Protein AF-A0A183Q4F2-F1 (afdb_monomer_lite)

Structure (mmCIF, N/CA/C/O backbone):
data_AF-A0A183Q4F2-F1
#
_entry.id   AF-A0A183Q4F2-F1
#
loop_
_atom_site.group_PDB
_atom_site.id
_atom_site.type_symbol
_atom_site.label_atom_id
_atom_site.label_alt_id
_atom_site.label_comp_id
_atom_site.label_asym_id
_atom_site.label_entity_id
_atom_site.label_seq_id
_atom_site.pdbx_PDB_ins_code
_atom_site.Cartn_x
_atom_site.Cartn_y
_atom_site.Cartn_z
_atom_site.occupancy
_atom_site.B_iso_or_equiv
_atom_site.auth_seq_id
_atom_site.auth_comp_id
_atom_site.auth_asym_id
_atom_site.auth_atom_id
_atom_site.pdbx_PDB_model_num
ATOM 1 N N . ASP A 1 1 ? 52.537 -0.535 -16.512 1.00 48.56 1 ASP A N 1
ATOM 2 C CA . ASP A 1 1 ? 52.606 -0.257 -17.956 1.00 48.56 1 ASP A CA 1
ATOM 3 C C . ASP A 1 1 ? 52.369 -1.520 -18.749 1.00 48.56 1 ASP A C 1
ATOM 5 O O . ASP A 1 1 ? 52.984 -2.528 -18.433 1.00 48.56 1 ASP A O 1
ATOM 9 N N . HIS A 1 2 ? 51.472 -1.420 -19.736 1.00 59.59 2 HIS A N 1
ATOM 10 C CA . HIS A 1 2 ? 50.820 -2.473 -20.534 1.00 59.59 2 HIS A CA 1
ATOM 11 C C . HIS A 1 2 ? 49.519 -3.060 -19.969 1.00 59.59 2 HIS A C 1
ATOM 13 O O . HIS A 1 2 ? 49.494 -4.217 -19.586 1.00 59.59 2 HIS A O 1
ATOM 19 N N . ASP A 1 3 ? 48.428 -2.284 -20.009 1.00 56.09 3 ASP A N 1
ATOM 20 C CA . ASP A 1 3 ? 47.057 -2.842 -20.008 1.00 56.09 3 ASP A CA 1
ATOM 21 C C . ASP A 1 3 ? 46.033 -2.012 -20.816 1.00 56.09 3 ASP A C 1
ATOM 23 O O . ASP A 1 3 ? 44.826 -2.222 -20.727 1.00 56.09 3 ASP A O 1
ATOM 27 N N . GLU A 1 4 ? 46.482 -1.063 -21.644 1.00 57.84 4 GLU A N 1
ATOM 28 C CA . GLU A 1 4 ? 45.568 -0.297 -22.506 1.00 57.84 4 GLU A CA 1
ATOM 29 C C . GLU A 1 4 ? 45.489 -0.882 -23.923 1.00 57.84 4 GLU A C 1
ATOM 31 O O . GLU A 1 4 ? 44.402 -0.965 -24.493 1.00 57.84 4 GLU A O 1
ATOM 36 N N . GLU A 1 5 ? 46.604 -1.380 -24.471 1.00 53.84 5 GLU A N 1
ATOM 37 C CA . GLU A 1 5 ? 46.650 -1.904 -25.846 1.00 53.84 5 GLU A CA 1
ATOM 38 C C . GLU A 1 5 ? 45.951 -3.265 -26.013 1.00 53.84 5 GLU A C 1
ATOM 40 O O . GLU A 1 5 ? 45.362 -3.544 -27.060 1.00 53.84 5 GLU A O 1
ATOM 45 N N . THR A 1 6 ? 45.942 -4.102 -24.972 1.00 53.88 6 THR A N 1
ATOM 46 C CA . THR A 1 6 ? 45.212 -5.382 -24.938 1.00 53.88 6 THR A CA 1
ATOM 47 C C . THR A 1 6 ? 43.696 -5.171 -24.974 1.00 53.88 6 THR A C 1
ATOM 49 O O . THR A 1 6 ? 43.002 -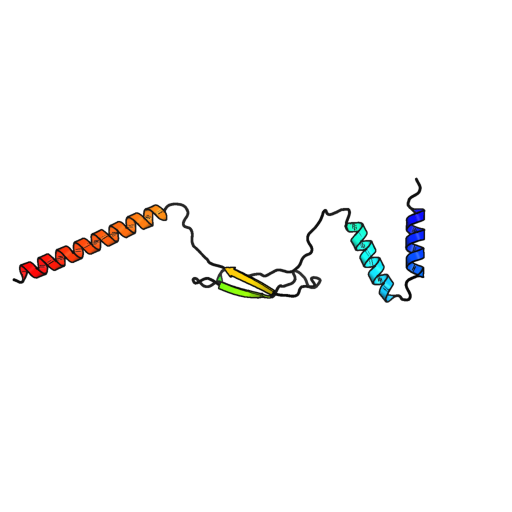5.877 -25.704 1.00 53.88 6 THR A O 1
ATOM 52 N N . SER A 1 7 ? 43.194 -4.142 -24.285 1.00 59.59 7 SER A N 1
ATOM 53 C CA . SER A 1 7 ? 41.769 -3.791 -24.216 1.00 59.59 7 SER A CA 1
ATOM 54 C C . SER A 1 7 ? 41.218 -3.269 -25.546 1.00 59.59 7 SER A C 1
ATOM 56 O O . SER A 1 7 ? 40.146 -3.691 -25.984 1.00 59.59 7 SER A O 1
ATOM 58 N N . VAL A 1 8 ? 41.967 -2.411 -26.258 1.00 55.22 8 VAL A N 1
ATOM 59 C CA . VAL A 1 8 ? 41.554 -1.976 -27.606 1.00 55.22 8 VAL A CA 1
ATOM 60 C C . VAL A 1 8 ? 41.626 -3.113 -28.619 1.00 55.22 8 VAL A C 1
ATOM 62 O O . VAL A 1 8 ? 40.726 -3.224 -29.445 1.00 55.22 8 VAL A O 1
ATOM 65 N N . LEU A 1 9 ? 42.625 -3.998 -28.552 1.00 58.91 9 LEU A N 1
ATOM 66 C CA . LEU A 1 9 ? 42.693 -5.168 -29.436 1.00 58.91 9 LEU A CA 1
ATOM 67 C C . LEU A 1 9 ? 41.534 -6.143 -29.194 1.00 58.91 9 LEU A C 1
ATOM 69 O O . LEU A 1 9 ? 40.973 -6.670 -30.155 1.00 58.91 9 LEU A O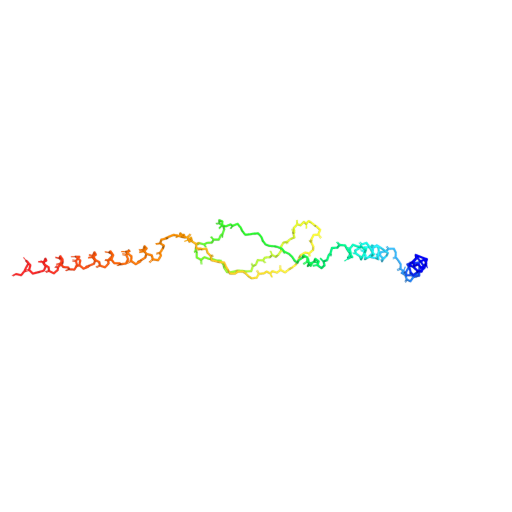 1
ATOM 73 N N . GLU A 1 10 ? 41.144 -6.363 -27.940 1.00 63.00 10 GLU A N 1
ATOM 74 C CA . GLU A 1 10 ? 40.000 -7.203 -27.580 1.00 63.00 10 GLU A CA 1
ATOM 75 C C . GLU A 1 10 ? 38.667 -6.555 -27.987 1.00 63.00 10 GLU A C 1
ATOM 77 O O . GLU A 1 10 ? 37.819 -7.210 -28.597 1.00 63.00 10 GLU A O 1
ATOM 82 N N . ALA A 1 11 ? 38.519 -5.243 -27.774 1.00 61.88 11 ALA A N 1
ATOM 83 C CA . ALA A 1 11 ? 37.365 -4.477 -28.237 1.00 61.88 11 ALA A CA 1
ATOM 84 C C . ALA A 1 11 ? 37.254 -4.454 -29.770 1.00 61.88 11 ALA A C 1
ATOM 86 O O . ALA A 1 11 ? 36.157 -4.521 -30.317 1.00 61.88 11 ALA A O 1
ATOM 87 N N . VAL A 1 12 ? 38.373 -4.391 -30.491 1.00 57.19 12 VAL A N 1
ATOM 88 C CA . VAL A 1 12 ? 38.390 -4.420 -31.961 1.00 57.19 12 VAL A CA 1
ATOM 89 C C . VAL A 1 12 ? 38.133 -5.834 -32.496 1.00 57.19 12 VAL A C 1
ATOM 91 O O . VAL A 1 12 ? 37.470 -5.984 -33.524 1.00 57.19 12 VAL A O 1
ATOM 94 N N . ARG A 1 13 ? 38.572 -6.885 -31.790 1.00 59.88 13 ARG A N 1
ATOM 95 C CA . ARG A 1 13 ? 38.234 -8.282 -32.118 1.00 59.88 13 ARG A CA 1
ATOM 96 C C . ARG A 1 13 ? 36.742 -8.565 -31.941 1.00 59.88 13 ARG A C 1
ATOM 98 O O . ARG A 1 13 ? 36.140 -9.128 -32.853 1.00 59.88 13 ARG A O 1
ATOM 105 N N . SER A 1 14 ? 36.123 -8.096 -30.854 1.00 58.59 14 SER A N 1
ATOM 106 C CA . SER A 1 14 ? 34.679 -8.267 -30.629 1.00 58.59 14 SER A CA 1
ATOM 107 C C . SER A 1 14 ? 33.819 -7.477 -31.627 1.00 58.59 14 SER A C 1
ATOM 109 O O . SER A 1 14 ? 32.741 -7.929 -32.008 1.00 58.59 14 SER A O 1
ATOM 111 N N . LEU A 1 15 ? 34.310 -6.339 -32.135 1.00 55.81 15 LEU A N 1
ATOM 112 C CA . LEU A 1 15 ? 33.657 -5.583 -33.212 1.00 55.81 15 LEU A CA 1
ATOM 113 C C . LEU A 1 15 ? 33.630 -6.341 -34.550 1.00 55.81 15 LEU A C 1
ATOM 115 O O . LEU A 1 15 ? 32.681 -6.172 -35.316 1.00 55.81 15 LEU A O 1
ATOM 119 N N . ASN A 1 16 ? 34.630 -7.184 -34.826 1.00 56.31 16 ASN A N 1
ATOM 120 C CA . ASN A 1 16 ? 34.725 -7.945 -36.078 1.00 56.31 16 ASN A CA 1
ATOM 121 C C . ASN A 1 16 ? 33.831 -9.203 -36.089 1.00 56.31 16 ASN A C 1
ATOM 123 O O . ASN A 1 16 ? 33.464 -9.702 -37.152 1.00 56.31 16 ASN A O 1
ATOM 127 N N . GLU A 1 17 ? 33.441 -9.702 -34.913 1.00 57.72 17 GLU A N 1
ATOM 128 C CA . GLU A 1 17 ? 32.529 -10.847 -34.760 1.00 57.72 17 GLU A CA 1
ATOM 129 C C . GLU A 1 17 ? 31.048 -10.453 -34.900 1.00 57.72 17 GLU A C 1
ATOM 131 O O . GLU A 1 17 ? 30.188 -11.284 -35.213 1.00 57.72 17 GLU A O 1
ATOM 136 N N . ILE A 1 18 ? 30.731 -9.167 -34.729 1.00 52.94 18 ILE A N 1
ATOM 137 C CA . ILE A 1 18 ? 29.360 -8.667 -34.733 1.00 52.94 18 ILE A CA 1
ATOM 138 C C . ILE A 1 18 ? 28.910 -8.356 -36.168 1.00 52.94 18 ILE A C 1
ATOM 140 O O . ILE A 1 18 ? 29.086 -7.259 -36.701 1.00 52.94 18 ILE A O 1
ATOM 144 N N . ARG A 1 19 ? 28.235 -9.319 -36.806 1.00 55.31 19 ARG A N 1
ATOM 145 C CA . ARG A 1 19 ? 27.491 -9.099 -38.058 1.00 55.31 19 ARG A CA 1
ATOM 146 C C . ARG A 1 19 ? 26.269 -8.193 -37.810 1.00 55.31 19 ARG A C 1
ATOM 148 O O . ARG A 1 19 ? 25.145 -8.673 -37.677 1.00 55.31 19 ARG A O 1
ATOM 155 N N . GLY A 1 20 ? 26.474 -6.871 -37.768 1.00 57.56 20 GLY A N 1
ATOM 156 C CA . GLY A 1 20 ? 25.421 -5.868 -37.989 1.00 57.56 20 GLY A CA 1
ATOM 157 C C . GLY A 1 20 ? 25.332 -4.700 -36.992 1.00 57.56 20 GLY A C 1
ATOM 158 O O . GLY A 1 20 ? 25.411 -4.856 -35.776 1.00 57.56 20 GLY A O 1
ATOM 159 N N . VAL A 1 21 ? 25.024 -3.510 -37.525 1.00 56.16 21 VAL A N 1
ATOM 160 C CA . VAL A 1 21 ? 24.931 -2.210 -36.819 1.00 56.16 21 VAL A CA 1
ATOM 161 C C . VAL A 1 21 ? 23.967 -2.158 -35.620 1.00 56.16 21 VAL A C 1
ATOM 163 O O . VAL A 1 21 ? 24.173 -1.372 -34.699 1.00 56.16 21 VAL A O 1
ATOM 166 N N . LYS A 1 22 ? 22.936 -3.015 -35.565 1.00 55.94 22 LYS A N 1
ATOM 167 C CA . LYS A 1 22 ? 22.000 -3.084 -34.420 1.00 55.94 22 LYS A CA 1
ATOM 168 C C . LYS A 1 22 ? 22.628 -3.694 -33.162 1.00 55.94 22 LYS A C 1
ATOM 170 O O . LYS A 1 22 ? 22.221 -3.362 -32.050 1.00 55.94 22 LYS A O 1
ATOM 175 N N . GLN A 1 23 ? 23.592 -4.595 -33.325 1.00 55.59 23 GLN A N 1
ATOM 176 C CA . GLN A 1 23 ? 24.244 -5.287 -32.212 1.00 55.59 23 GLN A CA 1
ATOM 177 C C . GLN A 1 23 ? 25.346 -4.416 -31.583 1.00 55.59 23 GLN A C 1
ATOM 179 O O . GLN A 1 23 ? 25.499 -4.417 -30.364 1.00 55.59 23 GLN A O 1
ATOM 184 N N . LEU A 1 24 ? 25.992 -3.557 -32.381 1.00 59.19 24 LEU A N 1
ATOM 185 C CA . LEU A 1 24 ? 26.958 -2.553 -31.917 1.00 59.19 24 LEU A CA 1
ATOM 186 C C . LEU A 1 24 ? 26.354 -1.569 -30.903 1.00 59.19 24 LEU A C 1
ATOM 188 O O . LEU A 1 24 ? 26.966 -1.274 -29.879 1.00 59.19 24 LEU A O 1
ATOM 192 N N . GLY A 1 25 ? 25.114 -1.119 -31.130 1.00 58.06 25 GLY A N 1
ATOM 193 C CA . GLY A 1 25 ? 24.404 -0.249 -30.184 1.00 58.06 25 GLY A CA 1
ATOM 194 C C . GLY A 1 25 ? 24.121 -0.916 -28.830 1.00 58.06 25 GLY A C 1
ATOM 195 O O . GLY A 1 25 ? 24.099 -0.241 -27.800 1.00 58.06 25 GLY A O 1
ATOM 196 N N . ARG A 1 26 ? 23.946 -2.247 -28.800 1.00 66.06 26 ARG A N 1
ATOM 197 C CA . ARG A 1 26 ? 23.813 -3.012 -27.547 1.00 66.06 26 ARG A CA 1
ATOM 198 C C . ARG A 1 26 ? 25.161 -3.194 -26.862 1.00 66.06 26 ARG A C 1
ATOM 200 O O . ARG A 1 26 ? 25.224 -3.021 -25.650 1.00 66.06 26 ARG A O 1
ATOM 207 N N . TYR A 1 27 ? 26.211 -3.473 -27.629 1.00 62.66 27 TYR A N 1
ATOM 208 C CA . TYR A 1 27 ? 27.568 -3.610 -27.110 1.00 62.66 27 TYR A CA 1
ATOM 209 C C . TYR A 1 27 ? 28.054 -2.306 -26.461 1.00 62.66 27 TYR A C 1
ATOM 211 O O . TYR A 1 27 ? 28.451 -2.311 -25.303 1.00 62.66 27 TYR A O 1
ATOM 219 N N . PHE A 1 28 ? 27.887 -1.151 -27.118 1.00 65.06 28 PHE A N 1
ATOM 220 C CA . PHE A 1 28 ? 28.239 0.149 -26.528 1.00 65.06 28 PHE A CA 1
ATOM 221 C C . PHE A 1 28 ? 27.435 0.455 -25.255 1.00 65.06 28 PHE A C 1
ATOM 223 O O . PHE A 1 28 ? 27.957 1.025 -24.295 1.00 65.06 28 PHE A O 1
ATOM 230 N N . LYS A 1 29 ? 26.163 0.036 -25.203 1.00 66.00 29 LYS A N 1
ATOM 231 C CA . LYS A 1 29 ? 25.341 0.149 -23.992 1.00 66.00 29 LYS A CA 1
ATOM 232 C C . LYS A 1 29 ? 25.867 -0.740 -22.861 1.00 66.00 29 LYS A C 1
ATOM 234 O O . LYS A 1 29 ? 25.895 -0.297 -21.721 1.00 66.00 29 LYS A O 1
ATOM 239 N N . GLN A 1 30 ? 26.306 -1.956 -23.170 1.00 62.56 30 GLN A N 1
ATOM 240 C CA . GLN A 1 30 ? 26.914 -2.858 -22.191 1.00 62.56 30 GLN A CA 1
ATOM 241 C C . GLN A 1 30 ? 28.256 -2.324 -21.689 1.00 62.56 30 GLN A C 1
ATOM 243 O O . GLN A 1 30 ? 28.466 -2.310 -20.485 1.00 62.56 30 GLN A O 1
ATOM 248 N N . VAL A 1 31 ? 29.106 -1.804 -22.578 1.00 64.88 31 VAL A N 1
ATOM 249 C CA . VAL A 1 31 ? 30.406 -1.204 -22.231 1.00 64.88 31 VAL A CA 1
ATOM 250 C C . VAL A 1 31 ? 30.237 0.067 -21.388 1.00 64.88 31 VAL A C 1
ATOM 252 O O . VAL A 1 31 ? 30.920 0.260 -20.388 1.00 64.88 31 VAL A O 1
AT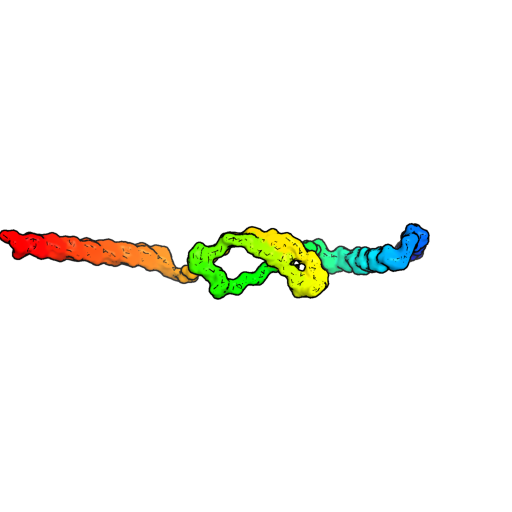OM 255 N N . SER A 1 32 ? 29.279 0.932 -21.734 1.00 59.53 32 SER A N 1
ATOM 256 C CA . SER A 1 32 ? 28.985 2.138 -20.943 1.00 59.53 32 SER A CA 1
ATOM 257 C C . SER A 1 32 ? 28.330 1.831 -19.593 1.00 59.53 32 SER A C 1
ATOM 259 O O . SER A 1 32 ? 28.543 2.570 -18.632 1.00 59.53 32 SER A O 1
ATOM 261 N N . GLN A 1 33 ? 27.554 0.748 -19.494 1.00 62.47 33 GLN A N 1
ATOM 262 C CA . GLN A 1 33 ? 27.018 0.259 -18.222 1.00 62.47 33 GLN A CA 1
ATOM 263 C C . GLN A 1 33 ? 28.099 -0.418 -17.369 1.00 62.47 33 GLN A C 1
ATOM 265 O O . GLN A 1 33 ? 28.157 -0.159 -16.169 1.00 62.47 33 GLN A O 1
ATOM 270 N N . SER A 1 34 ? 28.987 -1.223 -17.960 1.00 56.62 34 SER A N 1
ATOM 271 C CA . SER A 1 34 ? 30.059 -1.908 -17.232 1.00 56.62 34 SER A CA 1
ATOM 272 C C . SER A 1 34 ? 31.123 -0.941 -16.709 1.00 56.62 34 SER A C 1
ATOM 274 O O . SER A 1 34 ? 31.562 -1.100 -15.576 1.00 56.62 34 SER A O 1
ATOM 276 N N . ALA A 1 35 ? 31.456 0.122 -17.452 1.00 54.31 35 ALA A N 1
ATOM 277 C CA . ALA A 1 35 ? 32.376 1.165 -16.987 1.00 54.31 35 ALA A CA 1
ATOM 278 C C . ALA A 1 35 ? 31.861 1.914 -15.740 1.00 54.31 35 ALA A C 1
ATOM 280 O O . ALA A 1 35 ? 32.648 2.361 -14.910 1.00 54.31 35 ALA A O 1
ATOM 281 N N . ARG A 1 36 ? 30.534 2.024 -15.578 1.00 56.66 36 ARG A N 1
ATOM 282 C CA . ARG A 1 36 ? 29.899 2.641 -14.397 1.00 56.66 36 ARG A CA 1
ATOM 283 C C . ARG A 1 36 ? 29.723 1.666 -13.231 1.00 56.66 36 ARG A C 1
ATOM 285 O O . ARG A 1 36 ? 29.573 2.109 -12.097 1.00 56.66 36 ARG A O 1
ATOM 292 N N . LYS A 1 37 ? 29.790 0.355 -13.490 1.00 50.41 37 LYS A N 1
ATOM 293 C CA . LYS A 1 37 ? 29.599 -0.708 -12.490 1.00 50.41 37 LYS A CA 1
ATOM 294 C C . LYS A 1 37 ? 30.673 -0.701 -11.390 1.00 50.41 37 LYS A C 1
ATOM 296 O O . LYS A 1 37 ? 30.413 -1.179 -10.296 1.00 50.41 37 LYS A O 1
ATOM 301 N N . ASN A 1 38 ? 31.836 -0.098 -11.646 1.00 48.66 38 ASN A N 1
ATOM 302 C CA . ASN A 1 38 ? 32.934 -0.020 -10.677 1.00 48.66 38 ASN A CA 1
ATOM 303 C C . ASN A 1 38 ? 32.905 1.239 -9.782 1.00 48.66 38 ASN A C 1
ATOM 305 O O . ASN A 1 38 ? 33.803 1.399 -8.962 1.00 48.66 38 ASN A O 1
ATOM 309 N N . GLN A 1 39 ? 31.923 2.144 -9.929 1.00 53.22 39 GLN A N 1
ATOM 310 C CA . GLN A 1 39 ? 31.870 3.413 -9.171 1.00 53.22 39 GLN A CA 1
ATOM 311 C C . GLN A 1 39 ? 30.642 3.573 -8.262 1.00 53.22 39 GLN A C 1
ATOM 313 O O . GLN A 1 39 ? 30.620 4.465 -7.418 1.00 53.22 39 GLN A O 1
ATOM 318 N N . THR A 1 40 ? 29.639 2.708 -8.378 1.00 52.16 40 THR A N 1
ATOM 319 C CA . THR A 1 40 ? 28.466 2.700 -7.495 1.00 52.16 40 THR A CA 1
ATOM 320 C C . THR A 1 40 ? 28.245 1.271 -7.038 1.00 52.16 40 THR A C 1
ATOM 322 O O . THR A 1 40 ? 27.729 0.460 -7.807 1.00 52.16 40 THR A O 1
ATOM 325 N N . GLY A 1 41 ? 28.723 0.959 -5.830 1.00 47.97 41 GLY A N 1
ATOM 326 C CA . GLY A 1 41 ? 28.558 -0.351 -5.208 1.00 47.97 41 GLY A CA 1
ATOM 327 C C . GLY A 1 41 ? 27.107 -0.805 -5.292 1.00 47.97 41 GLY A C 1
ATOM 328 O O . GLY A 1 41 ? 26.215 -0.016 -4.996 1.00 47.97 41 GLY A O 1
ATOM 329 N N . ASP A 1 42 ? 26.930 -2.029 -5.785 1.00 52.41 42 ASP A N 1
ATOM 330 C CA . ASP A 1 42 ? 25.724 -2.862 -5.741 1.00 52.41 42 ASP A CA 1
ATOM 331 C C . ASP A 1 42 ? 24.408 -2.087 -5.542 1.00 52.41 42 ASP A C 1
ATOM 333 O O . ASP A 1 42 ? 23.755 -2.166 -4.505 1.00 52.41 42 ASP A O 1
ATOM 337 N N . MET A 1 43 ? 24.050 -1.247 -6.520 1.00 66.06 43 MET A N 1
ATOM 338 C CA . MET A 1 43 ? 22.730 -0.623 -6.529 1.00 66.06 43 MET A CA 1
ATOM 339 C C . MET A 1 43 ? 21.733 -1.654 -7.037 1.00 66.06 43 MET A C 1
ATOM 341 O O . MET A 1 43 ? 21.788 -2.017 -8.213 1.00 66.06 43 MET A O 1
ATOM 345 N N . ASP A 1 44 ? 20.820 -2.072 -6.164 1.00 76.94 44 ASP A N 1
ATOM 346 C CA . ASP A 1 44 ? 19.676 -2.903 -6.525 1.00 76.94 44 ASP A CA 1
ATOM 347 C C . ASP A 1 44 ? 18.971 -2.372 -7.783 1.00 76.94 44 ASP A C 1
ATOM 349 O O . ASP A 1 44 ? 18.723 -1.165 -7.940 1.00 76.94 44 ASP A O 1
ATOM 353 N N . ASP A 1 45 ? 18.627 -3.289 -8.689 1.00 83.44 45 ASP A N 1
ATOM 354 C CA . ASP A 1 45 ? 17.873 -2.955 -9.889 1.00 83.44 45 ASP A CA 1
ATOM 355 C C . ASP A 1 45 ? 16.486 -2.422 -9.504 1.00 83.44 45 ASP A C 1
ATOM 357 O O . ASP A 1 45 ? 15.745 -3.011 -8.719 1.00 83.44 45 ASP A O 1
ATOM 361 N N . PHE A 1 46 ? 16.091 -1.295 -10.096 1.00 86.06 46 PHE A N 1
ATOM 362 C CA . PHE A 1 46 ? 14.756 -0.744 -9.880 1.00 86.06 46 PHE A CA 1
ATOM 363 C C . PHE A 1 46 ? 13.693 -1.628 -10.552 1.00 86.06 46 PHE A C 1
ATOM 365 O O . PHE A 1 46 ? 13.596 -1.644 -11.782 1.00 86.06 46 PHE A O 1
ATOM 372 N N . LEU A 1 47 ? 12.871 -2.306 -9.746 1.00 89.06 47 LEU A N 1
ATOM 373 C CA . LEU A 1 47 ? 11.834 -3.232 -10.225 1.00 89.06 47 LEU A CA 1
ATOM 374 C C . LEU A 1 47 ? 10.447 -2.593 -10.404 1.00 89.06 47 LEU A C 1
ATOM 376 O O . LEU A 1 47 ? 9.634 -3.123 -11.155 1.00 89.06 47 LEU A O 1
ATOM 380 N N . GLY A 1 48 ? 10.180 -1.449 -9.768 1.00 91.00 48 GLY A N 1
ATOM 381 C CA . GLY A 1 48 ? 8.897 -0.743 -9.835 1.00 91.00 48 GLY A CA 1
ATOM 382 C C . GLY A 1 48 ? 8.551 -0.017 -8.535 1.00 91.00 48 GLY A C 1
ATOM 383 O O . GLY A 1 48 ? 9.234 -0.185 -7.527 1.00 91.00 48 GLY A O 1
ATOM 384 N N . CYS A 1 49 ? 7.504 0.807 -8.554 1.00 92.00 49 CYS A N 1
ATOM 385 C CA . CYS A 1 49 ? 6.957 1.462 -7.364 1.00 92.00 49 CYS A CA 1
ATOM 386 C C . CYS A 1 49 ? 5.428 1.553 -7.421 1.00 92.00 49 CYS A C 1
ATOM 388 O O . CYS A 1 49 ? 4.845 1.478 -8.495 1.00 92.00 49 CYS A O 1
ATOM 390 N N . VAL A 1 50 ? 4.788 1.760 -6.272 1.00 93.56 50 VAL A N 1
ATOM 391 C CA . VAL A 1 50 ? 3.363 2.101 -6.165 1.00 93.56 50 VAL A CA 1
ATOM 392 C C . VAL A 1 50 ? 3.258 3.323 -5.262 1.00 93.56 50 VAL A C 1
ATOM 394 O O . VAL A 1 50 ? 3.969 3.413 -4.261 1.00 93.56 50 VAL A O 1
ATOM 397 N N . THR A 1 51 ? 2.397 4.273 -5.613 1.00 91.56 51 THR A N 1
ATOM 398 C CA . THR A 1 51 ? 2.062 5.421 -4.764 1.00 91.56 51 THR A CA 1
ATOM 399 C C . THR A 1 51 ? 0.592 5.324 -4.385 1.00 91.56 51 THR A C 1
ATOM 401 O O . THR A 1 51 ? -0.262 5.238 -5.261 1.00 91.56 51 THR A O 1
ATOM 404 N N . ILE A 1 52 ? 0.314 5.291 -3.082 1.00 90.38 52 ILE A N 1
ATOM 405 C CA . ILE A 1 52 ? -1.037 5.166 -2.527 1.00 90.38 52 ILE A CA 1
ATOM 406 C C . ILE A 1 52 ? -1.293 6.412 -1.684 1.00 90.38 52 ILE A C 1
ATOM 408 O O . ILE A 1 52 ? -0.592 6.649 -0.698 1.00 90.38 52 ILE A O 1
ATOM 412 N N . ASP A 1 53 ? -2.276 7.215 -2.083 1.00 91.00 53 ASP A N 1
ATOM 413 C CA . ASP A 1 53 ? -2.681 8.395 -1.328 1.00 91.00 53 ASP A CA 1
ATOM 414 C C . ASP A 1 53 ? -3.379 7.962 -0.029 1.00 91.00 53 ASP A C 1
ATOM 416 O O . ASP A 1 53 ? -4.302 7.153 -0.043 1.00 91.00 53 ASP A O 1
ATOM 420 N N . ILE A 1 54 ? -2.987 8.541 1.111 1.00 84.00 54 ILE A N 1
ATOM 421 C CA . ILE A 1 54 ? -3.534 8.160 2.431 1.00 84.00 54 ILE A CA 1
ATOM 422 C C . ILE A 1 54 ? -5.061 8.332 2.489 1.00 84.00 54 ILE A C 1
ATOM 424 O O . ILE A 1 54 ? -5.750 7.521 3.100 1.00 84.00 54 ILE A O 1
ATOM 428 N N . LYS A 1 55 ? -5.598 9.361 1.821 1.00 87.62 55 LYS A N 1
ATOM 429 C CA . LYS A 1 55 ? -7.047 9.622 1.717 1.00 87.62 55 LYS A CA 1
ATOM 430 C C . LYS A 1 55 ? -7.823 8.503 1.001 1.00 87.62 55 LYS A C 1
ATOM 432 O O . LYS A 1 55 ? -9.034 8.422 1.182 1.00 87.62 55 LYS A O 1
ATOM 437 N N . ASP A 1 56 ? -7.141 7.677 0.204 1.00 88.00 56 ASP A N 1
ATOM 438 C CA . ASP A 1 56 ? -7.745 6.594 -0.575 1.00 88.00 56 ASP A CA 1
ATOM 439 C C . ASP A 1 56 ? -7.753 5.267 0.205 1.00 88.00 56 ASP A C 1
ATOM 441 O O . ASP A 1 56 ? -8.330 4.285 -0.258 1.00 88.00 56 ASP A O 1
ATOM 445 N N . ILE A 1 57 ? -7.140 5.223 1.394 1.00 87.25 57 ILE A N 1
ATOM 446 C CA . ILE A 1 57 ? -7.143 4.046 2.265 1.00 87.25 57 ILE A CA 1
ATOM 447 C C . ILE A 1 57 ? -8.384 4.107 3.175 1.00 87.25 57 ILE A C 1
ATOM 449 O O . ILE A 1 57 ? -8.491 5.018 4.002 1.00 87.25 57 ILE A O 1
ATOM 453 N N . PRO A 1 58 ? -9.326 3.149 3.070 1.00 90.19 58 PRO A N 1
ATOM 454 C CA . PRO A 1 58 ? -10.498 3.104 3.939 1.00 90.19 58 PRO A CA 1
ATOM 455 C C . PRO A 1 58 ? -10.123 2.903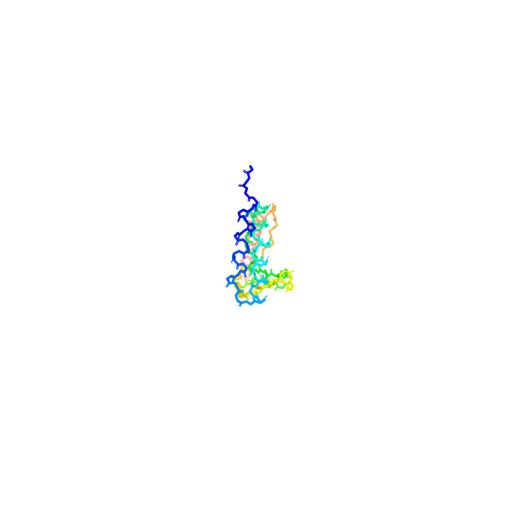 5.412 1.00 90.19 58 PRO A C 1
ATOM 457 O O . PRO A 1 58 ? -9.114 2.273 5.730 1.00 90.19 58 PRO A O 1
ATOM 460 N N . SER A 1 59 ? -10.987 3.342 6.334 1.00 85.12 59 SER A N 1
ATOM 461 C CA . SER A 1 59 ? -10.799 3.102 7.777 1.00 85.12 59 SER A CA 1
ATOM 462 C C . SER A 1 59 ? -10.798 1.616 8.153 1.00 85.12 59 SER A C 1
ATOM 464 O O . SER A 1 59 ? -10.253 1.244 9.185 1.00 85.12 59 SER A O 1
ATOM 466 N N . THR A 1 60 ? -11.382 0.762 7.311 1.00 91.31 60 THR A N 1
ATOM 467 C CA . THR A 1 60 ? -11.372 -0.701 7.452 1.00 91.31 60 THR A CA 1
ATOM 468 C C . THR A 1 60 ? -10.074 -1.358 6.975 1.00 91.31 60 THR A C 1
ATOM 470 O O . THR A 1 60 ? -9.973 -2.579 7.037 1.00 91.31 60 THR A O 1
ATOM 473 N N . GLY A 1 61 ? -9.113 -0.582 6.469 1.00 89.19 61 GLY A N 1
ATOM 474 C CA . GLY A 1 61 ? -7.923 -1.099 5.801 1.00 89.19 61 GLY A CA 1
ATOM 475 C C . GLY A 1 61 ? -8.141 -1.401 4.316 1.00 89.19 61 GLY A C 1
ATOM 476 O O . GLY A 1 61 ? -9.230 -1.206 3.768 1.00 89.19 61 GLY A O 1
ATOM 477 N N . LEU A 1 62 ? -7.070 -1.846 3.660 1.00 91.19 62 LEU A N 1
ATOM 478 C CA . LEU A 1 62 ? -6.985 -2.107 2.224 1.00 91.19 62 LEU A CA 1
ATOM 479 C C . LEU A 1 62 ? -6.154 -3.368 1.977 1.00 91.19 62 LEU A C 1
ATOM 481 O O . LEU A 1 62 ? -5.003 -3.409 2.384 1.00 91.19 62 LEU A O 1
ATOM 485 N N . ASP A 1 63 ? -6.711 -4.368 1.297 1.00 95.81 63 ASP A N 1
ATOM 486 C CA . ASP A 1 63 ? -6.013 -5.610 0.937 1.00 95.81 63 ASP A CA 1
ATOM 487 C C . ASP A 1 63 ? -6.227 -5.891 -0.551 1.00 95.81 63 ASP A C 1
ATOM 489 O O . ASP A 1 63 ? -7.354 -6.158 -0.981 1.00 95.81 63 ASP A O 1
ATOM 493 N N . SER A 1 64 ? -5.201 -5.671 -1.375 1.00 95.06 64 SER A N 1
ATOM 494 C CA . SER A 1 64 ? -5.341 -5.669 -2.838 1.00 95.06 64 SER A CA 1
ATOM 495 C C . SER A 1 64 ? -4.015 -5.829 -3.583 1.00 95.06 64 SER A C 1
ATOM 497 O O . SER A 1 64 ? -2.927 -5.603 -3.050 1.00 95.06 64 SER A O 1
ATOM 499 N N . TRP A 1 65 ? -4.118 -6.188 -4.865 1.00 97.75 65 TRP A N 1
ATOM 500 C CA . TRP A 1 65 ? -3.011 -6.148 -5.819 1.00 97.75 65 TRP A CA 1
ATOM 501 C C . TRP A 1 65 ? -2.876 -4.758 -6.445 1.00 97.75 65 TRP A C 1
ATOM 503 O O . TRP A 1 65 ? -3.858 -4.170 -6.895 1.00 97.75 65 TRP A O 1
ATOM 513 N N . PHE A 1 66 ? -1.645 -4.258 -6.515 1.00 92.25 66 PHE A N 1
ATOM 514 C CA . PHE A 1 66 ? -1.298 -2.959 -7.077 1.00 92.25 66 PHE A CA 1
ATOM 515 C C . PHE A 1 66 ? -0.318 -3.128 -8.224 1.00 92.25 66 PHE A C 1
ATOM 517 O O . PHE A 1 66 ? 0.728 -3.768 -8.086 1.00 92.25 66 PHE A O 1
ATOM 524 N N . LYS A 1 67 ? -0.630 -2.514 -9.360 1.00 96.81 67 LYS A N 1
ATOM 525 C CA . LYS A 1 67 ? 0.255 -2.532 -10.516 1.00 96.81 67 LYS A CA 1
ATOM 526 C C . LYS A 1 67 ? 1.497 -1.692 -10.255 1.00 96.81 67 LYS A C 1
ATOM 528 O O . LYS A 1 67 ? 1.395 -0.550 -9.819 1.00 96.81 67 LYS A O 1
ATOM 533 N N . LEU A 1 68 ? 2.663 -2.254 -10.559 1.00 95.88 68 LEU A N 1
ATOM 534 C CA . LEU A 1 68 ? 3.920 -1.530 -10.431 1.00 95.88 68 LEU A CA 1
ATOM 535 C C . LEU A 1 68 ? 4.048 -0.468 -11.530 1.00 95.88 68 LEU A C 1
ATOM 5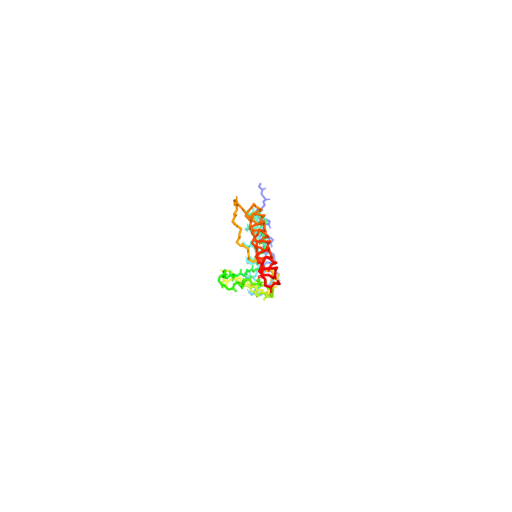37 O O . LEU A 1 68 ? 3.825 -0.730 -12.715 1.00 95.88 68 LEU A O 1
ATOM 541 N N . GLU A 1 69 ? 4.482 0.719 -11.131 1.00 94.00 69 GLU A N 1
ATOM 542 C CA . GLU A 1 69 ? 4.716 1.867 -11.995 1.00 94.00 69 GLU A CA 1
ATOM 543 C C . GLU A 1 69 ? 6.206 2.205 -12.107 1.00 94.00 69 GLU A C 1
ATOM 545 O O . GLU A 1 69 ? 7.044 1.854 -11.269 1.00 94.00 69 GLU A O 1
ATOM 550 N N . GLY A 1 70 ? 6.557 2.886 -13.196 1.00 90.69 70 GLY A N 1
ATOM 551 C CA . GLY A 1 70 ? 7.901 3.387 -13.425 1.00 90.69 70 GLY A CA 1
ATOM 552 C C . GLY A 1 70 ? 8.075 4.800 -12.884 1.00 90.69 70 GLY A C 1
ATOM 553 O O . GLY A 1 70 ? 7.287 5.682 -13.191 1.00 90.69 70 GLY A O 1
ATOM 554 N N . ARG A 1 71 ? 9.193 5.069 -12.203 1.00 86.44 71 ARG A N 1
ATOM 555 C CA . ARG A 1 71 ? 9.565 6.434 -11.772 1.00 86.44 71 ARG A CA 1
ATOM 556 C C . ARG A 1 71 ? 9.866 7.418 -12.919 1.00 86.44 71 ARG A C 1
ATOM 558 O O . ARG A 1 71 ? 10.118 8.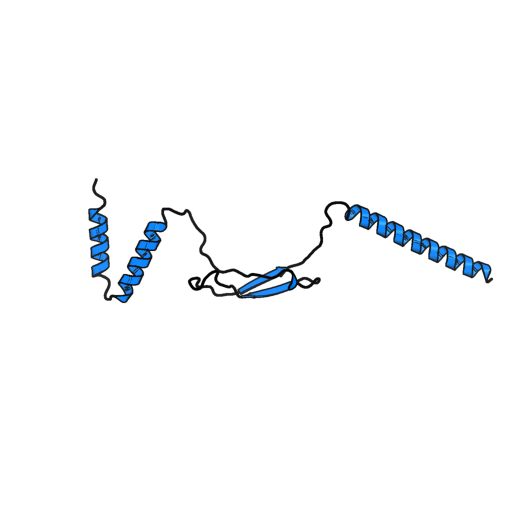593 -12.682 1.00 86.44 71 ARG A O 1
ATOM 565 N N . SER A 1 72 ? 9.964 6.931 -14.158 1.00 84.12 72 SER A N 1
ATOM 566 C CA . SER A 1 72 ? 10.192 7.740 -15.361 1.00 84.12 72 SER A CA 1
ATOM 567 C C . SER A 1 72 ? 9.815 6.960 -16.622 1.00 84.12 72 SER A C 1
ATOM 569 O O . SER A 1 72 ? 9.804 5.730 -16.605 1.00 84.12 72 SER A O 1
ATOM 571 N N . ASN A 1 73 ? 9.676 7.649 -17.759 1.00 80.56 73 ASN A N 1
ATOM 572 C CA . ASN A 1 73 ? 9.420 7.028 -19.072 1.00 80.56 73 ASN A CA 1
ATOM 573 C C . ASN A 1 73 ? 10.519 6.051 -19.542 1.00 80.56 73 ASN A C 1
ATOM 575 O O . ASN A 1 73 ? 10.346 5.345 -20.533 1.00 80.56 73 ASN A O 1
ATOM 579 N N . ARG A 1 74 ? 11.682 6.032 -18.878 1.00 82.19 74 ARG A N 1
ATOM 580 C CA . ARG A 1 74 ? 12.786 5.104 -19.177 1.00 82.19 74 ARG A CA 1
ATOM 581 C C . ARG A 1 74 ? 12.725 3.822 -18.346 1.00 82.19 74 ARG A C 1
ATOM 583 O O . ARG A 1 74 ? 13.426 2.867 -18.679 1.00 82.19 74 ARG A O 1
ATOM 590 N N . SER A 1 75 ? 11.927 3.805 -17.280 1.00 84.06 75 SER A N 1
ATOM 591 C CA . SER A 1 75 ? 11.753 2.641 -16.419 1.00 84.06 75 SER A CA 1
ATOM 592 C C . SER A 1 75 ? 10.929 1.587 -17.150 1.00 84.06 75 SER A C 1
ATOM 594 O O . SER A 1 75 ? 9.797 1.839 -17.553 1.00 84.06 75 SER A O 1
ATOM 596 N N . LYS A 1 76 ? 11.500 0.396 -17.330 1.00 87.19 76 LYS A N 1
ATOM 597 C CA . LYS A 1 76 ? 10.771 -0.765 -17.842 1.00 87.19 76 LYS A CA 1
ATOM 598 C C . LYS A 1 76 ? 10.276 -1.566 -16.647 1.00 87.19 76 LYS A C 1
ATOM 600 O O . LYS A 1 76 ? 11.065 -2.279 -16.044 1.00 87.19 76 LYS A O 1
ATOM 605 N N . VAL A 1 77 ? 9.003 -1.397 -16.309 1.00 89.38 77 VAL A N 1
ATOM 606 C CA . VAL A 1 77 ? 8.363 -2.012 -15.139 1.00 89.38 77 VAL A CA 1
ATOM 607 C C . VAL A 1 77 ? 7.207 -2.890 -15.602 1.00 89.38 77 VAL A C 1
ATOM 609 O O . VAL A 1 77 ? 6.490 -2.532 -16.538 1.00 89.38 77 VAL A O 1
ATOM 612 N N . GLN A 1 78 ? 7.066 -4.057 -14.981 1.00 92.38 78 GLN A N 1
ATOM 613 C CA . GLN A 1 78 ? 5.993 -5.022 -15.213 1.00 92.38 78 GLN A CA 1
ATOM 614 C C . GLN A 1 78 ? 5.656 -5.725 -13.895 1.00 92.38 78 GLN A C 1
ATOM 616 O O . GLN A 1 78 ? 6.484 -5.764 -12.990 1.00 92.38 78 GLN A O 1
ATOM 621 N N . GLY A 1 79 ? 4.466 -6.318 -13.821 1.00 94.00 79 GLY A N 1
ATOM 622 C CA . GLY A 1 79 ? 4.009 -7.056 -12.647 1.00 94.00 79 GLY A CA 1
ATOM 623 C C . GLY A 1 79 ? 3.201 -6.214 -11.663 1.00 94.00 79 GLY A C 1
ATOM 624 O O . GLY A 1 79 ? 2.892 -5.043 -11.904 1.00 94.00 79 GLY A O 1
ATOM 625 N N . GLU A 1 80 ? 2.831 -6.865 -10.568 1.00 96.88 80 GLU A N 1
ATOM 626 C CA . GLU A 1 80 ? 1.955 -6.344 -9.524 1.00 96.88 80 GLU A CA 1
ATOM 627 C C . GLU A 1 80 ? 2.490 -6.775 -8.155 1.00 96.88 80 GLU A C 1
ATOM 629 O O . GLU A 1 80 ? 3.229 -7.758 -8.046 1.00 96.88 80 GLU A O 1
ATOM 634 N N . ILE A 1 81 ? 2.117 -6.040 -7.112 1.00 93.12 81 ILE A N 1
ATOM 635 C CA . ILE A 1 81 ? 2.459 -6.331 -5.721 1.00 93.12 81 ILE A CA 1
ATOM 636 C C . ILE A 1 81 ? 1.188 -6.416 -4.880 1.00 93.12 81 ILE A C 1
ATOM 638 O O . ILE A 1 81 ? 0.294 -5.587 -5.021 1.00 93.12 81 ILE A O 1
ATOM 642 N N . HIS A 1 82 ? 1.102 -7.417 -4.009 1.00 96.44 82 HIS A N 1
ATOM 643 C CA . HIS A 1 82 ? -0.001 -7.558 -3.064 1.00 96.44 82 HIS A CA 1
ATOM 644 C C . HIS A 1 82 ? 0.327 -6.823 -1.768 1.00 96.44 82 HIS A C 1
ATOM 646 O O . HIS A 1 82 ? 1.361 -7.105 -1.159 1.00 96.44 82 HIS A O 1
ATOM 652 N N . LEU A 1 83 ? -0.533 -5.895 -1.348 1.00 94.88 83 LEU A N 1
ATOM 653 C CA . LEU A 1 83 ? -0.347 -5.121 -0.123 1.00 94.88 83 LEU A CA 1
ATOM 654 C C . LEU A 1 83 ? -1.617 -5.166 0.729 1.00 94.88 83 LEU A C 1
ATOM 656 O O . LEU A 1 83 ? -2.700 -4.855 0.238 1.00 94.88 83 LEU A O 1
ATOM 660 N N . ALA A 1 84 ? -1.432 -5.480 2.013 1.00 93.50 84 ALA A N 1
ATOM 661 C CA . ALA A 1 84 ? -2.438 -5.353 3.059 1.00 93.50 84 ALA A CA 1
ATOM 662 C C . ALA A 1 84 ? -2.041 -4.200 3.997 1.00 93.50 84 ALA A C 1
ATOM 664 O O . ALA A 1 84 ? -0.982 -4.239 4.626 1.00 93.50 84 ALA A O 1
ATOM 665 N N . LEU A 1 85 ? -2.867 -3.159 4.068 1.00 90.69 85 LEU A N 1
ATOM 666 C CA . LEU A 1 85 ? -2.631 -1.910 4.787 1.00 90.69 85 LEU A CA 1
ATOM 667 C C . LEU A 1 85 ? -3.737 -1.685 5.818 1.00 90.69 85 LEU A C 1
ATOM 669 O O . LEU A 1 85 ? -4.915 -1.798 5.495 1.00 90.69 85 LEU A O 1
ATOM 673 N N . ASN A 1 86 ? -3.361 -1.285 7.030 1.00 87.62 86 ASN A N 1
ATOM 674 C CA . ASN A 1 86 ? -4.284 -0.848 8.077 1.00 87.62 86 ASN A CA 1
ATOM 675 C C . ASN A 1 86 ? -3.831 0.510 8.616 1.00 87.62 86 ASN A C 1
ATOM 677 O O . ASN A 1 86 ? -2.632 0.743 8.773 1.00 87.62 86 ASN A O 1
ATOM 681 N N . LEU A 1 87 ? -4.786 1.394 8.911 1.00 81.88 87 LEU A N 1
ATOM 682 C CA . LEU A 1 87 ? -4.521 2.697 9.516 1.00 81.88 87 LEU A CA 1
ATOM 683 C C . LEU A 1 87 ? -4.994 2.709 10.969 1.00 81.88 87 LEU A C 1
ATOM 685 O O . LEU A 1 87 ? -6.151 2.414 11.254 1.00 81.88 87 LEU A O 1
ATOM 689 N N . SER A 1 88 ? -4.106 3.104 11.876 1.00 77.69 88 SER A N 1
ATOM 690 C CA . SER A 1 88 ? -4.413 3.332 13.288 1.00 77.69 88 SER A CA 1
ATOM 691 C C . SER A 1 88 ? -3.932 4.718 13.698 1.00 77.69 88 SER A C 1
ATOM 693 O O . SER A 1 88 ? -2.792 5.092 13.419 1.00 77.69 88 SER A O 1
ATOM 695 N N . ALA A 1 89 ? -4.782 5.480 14.382 1.00 72.06 89 ALA A N 1
ATOM 696 C CA . ALA A 1 89 ? -4.356 6.702 15.047 1.00 72.06 89 ALA A CA 1
ATOM 697 C C . ALA A 1 89 ? -3.776 6.321 16.414 1.00 72.06 89 ALA A C 1
ATOM 699 O O . ALA A 1 89 ? -4.530 5.976 17.314 1.00 72.06 89 ALA A O 1
ATOM 700 N N . GLN A 1 90 ? -2.451 6.346 16.558 1.00 58.66 90 GLN A N 1
ATOM 701 C CA . GLN A 1 90 ? -1.798 6.120 17.846 1.00 58.66 90 GLN A CA 1
ATOM 702 C C . GLN A 1 90 ? -1.656 7.461 18.570 1.00 58.66 90 GLN A C 1
ATOM 704 O O . GLN A 1 90 ? -0.870 8.320 18.167 1.00 58.66 90 GLN A O 1
ATOM 709 N N . ASN A 1 91 ? -2.440 7.665 19.630 1.00 59.00 91 ASN A N 1
ATOM 710 C CA . ASN A 1 91 ? -2.276 8.825 20.503 1.00 59.00 91 ASN A CA 1
ATOM 711 C C . ASN A 1 91 ? -1.255 8.469 21.583 1.00 59.00 91 ASN A C 1
ATOM 713 O O . ASN A 1 91 ? -1.612 8.040 22.683 1.00 59.00 91 ASN A O 1
ATOM 717 N N . ASP A 1 92 ? 0.013 8.671 21.241 1.00 54.88 92 ASP A N 1
ATOM 718 C CA . ASP A 1 92 ? 1.203 8.099 21.878 1.00 54.88 92 ASP A CA 1
ATOM 719 C C . ASP A 1 92 ? 1.510 8.530 23.329 1.00 54.88 92 ASP A C 1
ATOM 721 O O . ASP A 1 92 ? 2.656 8.475 23.757 1.00 54.88 92 ASP A O 1
ATOM 725 N N . LEU A 1 93 ? 0.526 8.956 24.130 1.00 50.59 93 LEU A N 1
ATOM 726 C CA . LEU A 1 93 ? 0.777 9.317 25.532 1.00 50.59 93 LEU A CA 1
ATOM 727 C C . LEU A 1 93 ? -0.242 8.834 26.572 1.00 50.59 93 LEU A C 1
ATOM 729 O O . LEU A 1 93 ? 0.083 8.927 27.745 1.00 50.59 93 LEU A O 1
ATOM 733 N N . ASN A 1 94 ? -1.435 8.322 26.232 1.00 53.31 94 ASN A N 1
ATOM 734 C CA . ASN A 1 94 ? -2.459 8.054 27.271 1.00 53.31 94 ASN A CA 1
ATOM 735 C C . ASN A 1 94 ? -3.451 6.913 26.968 1.00 53.31 94 ASN A C 1
ATOM 737 O O . ASN A 1 94 ? -4.430 6.746 27.689 1.00 53.31 94 ASN A O 1
ATOM 741 N N . GLU A 1 95 ? -3.285 6.153 25.888 1.00 54.44 95 GLU A N 1
ATOM 742 C CA . GLU A 1 95 ? -4.350 5.272 25.374 1.00 54.44 95 GLU A CA 1
ATOM 743 C C . GLU A 1 95 ? -4.660 4.081 26.298 1.00 54.44 95 GLU A C 1
ATOM 745 O O . GLU A 1 95 ? -5.818 3.833 26.612 1.00 54.44 95 GLU A O 1
ATOM 750 N N . VAL A 1 96 ? -3.639 3.452 26.889 1.00 55.38 96 VAL A N 1
ATOM 751 C CA . VAL A 1 96 ? -3.833 2.313 27.810 1.00 55.38 96 VAL A CA 1
ATOM 752 C C . VAL A 1 96 ? -4.459 2.724 29.153 1.00 55.38 96 VAL A C 1
ATOM 754 O O . VAL A 1 96 ? -5.187 1.942 29.767 1.00 55.38 96 VAL A O 1
ATOM 757 N N . GLU A 1 97 ? -4.197 3.942 29.636 1.00 55.44 97 GLU A N 1
ATOM 758 C CA . GLU A 1 97 ? -4.809 4.457 30.872 1.00 55.44 97 GLU A CA 1
ATOM 759 C C . GLU A 1 97 ? -6.211 5.034 30.627 1.00 55.44 97 GLU A C 1
ATOM 761 O O . GLU A 1 97 ? -7.105 4.853 31.460 1.00 55.44 97 GLU A O 1
ATOM 766 N N . ARG A 1 98 ? -6.444 5.658 29.463 1.00 57.78 98 ARG A N 1
ATOM 767 C CA . ARG A 1 98 ? -7.780 6.106 29.042 1.00 57.78 98 ARG A CA 1
ATOM 768 C C . ARG A 1 98 ? -8.724 4.929 28.842 1.00 57.78 98 ARG A C 1
ATOM 770 O O . ARG A 1 98 ? -9.826 4.977 29.368 1.00 57.78 98 ARG A O 1
ATOM 777 N N . ASP A 1 99 ? -8.284 3.847 28.208 1.00 65.31 99 ASP A N 1
ATOM 778 C CA . ASP A 1 99 ? -9.144 2.676 27.994 1.00 65.31 99 ASP A CA 1
ATOM 779 C C . ASP A 1 99 ? -9.593 2.041 29.316 1.00 65.31 99 ASP A C 1
ATOM 781 O O . ASP A 1 99 ? -10.768 1.717 29.498 1.00 65.31 99 ASP A O 1
ATOM 785 N N . LYS A 1 100 ? -8.686 1.930 30.295 1.00 69.62 100 LYS A N 1
ATOM 786 C CA . LYS A 1 100 ? -9.034 1.407 31.626 1.00 69.62 100 LYS A CA 1
ATOM 787 C C . LYS A 1 100 ? -9.982 2.336 32.383 1.00 69.62 100 LYS A C 1
ATOM 789 O O . LYS A 1 100 ? -10.912 1.858 33.028 1.00 69.62 100 LYS A O 1
ATOM 794 N N . THR A 1 101 ? -9.754 3.647 32.329 1.00 75.38 101 THR A N 1
ATOM 795 C CA . THR A 1 101 ? -10.592 4.620 33.050 1.00 75.38 101 THR A CA 1
ATOM 796 C C . THR A 1 101 ? -11.973 4.781 32.417 1.00 75.38 101 THR A C 1
ATOM 798 O O . THR A 1 101 ? -12.958 4.853 33.151 1.00 75.38 101 THR A O 1
ATOM 801 N N . VAL A 1 102 ? -12.074 4.731 31.085 1.00 80.50 102 VAL A N 1
ATOM 802 C CA . VAL A 1 102 ? -13.350 4.734 30.353 1.00 80.50 102 VAL A CA 1
ATOM 803 C C . VAL A 1 102 ? -14.162 3.479 30.675 1.00 80.50 102 VAL A C 1
ATOM 805 O O . VAL A 1 102 ? -15.321 3.604 31.068 1.00 80.50 102 VAL A O 1
ATOM 808 N N . ALA A 1 103 ? -13.553 2.289 30.641 1.00 84.50 103 ALA A N 1
ATOM 809 C CA . ALA A 1 103 ? -14.250 1.045 30.982 1.00 84.50 103 ALA A CA 1
ATOM 810 C C . ALA A 1 103 ? -14.786 1.040 32.428 1.00 84.50 103 ALA A C 1
ATOM 812 O O . ALA A 1 103 ? -15.909 0.603 32.684 1.00 84.50 103 ALA A O 1
ATOM 813 N N . ILE A 1 104 ? -14.011 1.563 33.388 1.00 88.31 104 ILE A N 1
ATOM 814 C CA . ILE A 1 104 ? -14.454 1.701 34.785 1.00 88.31 104 ILE A CA 1
ATOM 815 C C . ILE A 1 104 ? -15.622 2.690 34.889 1.00 88.31 104 ILE A C 1
ATOM 817 O O . ILE A 1 104 ? -16.591 2.425 35.602 1.00 88.31 104 ILE A O 1
ATOM 821 N N . GLN A 1 105 ? -15.559 3.816 34.178 1.00 87.75 105 GLN A N 1
ATOM 822 C CA . GLN A 1 105 ? -16.613 4.827 34.201 1.00 87.75 105 GLN A CA 1
ATOM 823 C C . GLN A 1 105 ? -17.936 4.294 33.631 1.00 87.75 105 GLN A C 1
ATOM 825 O O . GLN A 1 105 ? -18.985 4.488 34.248 1.00 87.75 105 GLN A O 1
ATOM 830 N N . GLU A 1 106 ? -17.897 3.587 32.500 1.00 89.69 106 GLU A N 1
ATOM 831 C CA . GLU A 1 106 ? -19.076 2.937 31.911 1.00 89.69 106 GLU A CA 1
ATOM 832 C C . GLU A 1 106 ? -19.679 1.898 32.865 1.00 89.69 106 GLU A C 1
ATOM 834 O O . GLU A 1 106 ? -20.898 1.837 33.052 1.00 89.69 106 GLU A O 1
ATOM 839 N N . HIS A 1 107 ? -18.827 1.126 33.544 1.00 92.12 107 HIS A N 1
ATOM 840 C CA . HIS A 1 107 ? -19.262 0.139 34.526 1.00 92.12 107 HIS A CA 1
ATOM 841 C C . HIS A 1 107 ? -19.980 0.782 35.723 1.00 92.12 107 HIS A C 1
ATOM 843 O O . HIS A 1 107 ? -21.037 0.305 36.141 1.00 92.12 107 HIS A O 1
ATOM 849 N N . ILE A 1 108 ? -19.458 1.901 36.239 1.00 94.88 108 ILE A N 1
ATOM 850 C CA . ILE A 1 108 ? -20.097 2.673 37.316 1.00 94.88 108 ILE A CA 1
ATOM 851 C C . ILE A 1 108 ? -21.467 3.198 36.870 1.00 94.88 108 ILE A C 1
ATOM 853 O O . ILE A 1 108 ? -22.437 3.103 37.625 1.00 94.88 108 ILE A O 1
ATOM 857 N N . GLN A 1 109 ? -21.575 3.722 35.645 1.00 93.94 109 GLN A N 1
ATOM 858 C CA . GLN A 1 109 ? -22.847 4.217 35.110 1.00 93.94 109 GLN A CA 1
ATOM 859 C C . GLN A 1 109 ? -23.897 3.107 34.999 1.00 93.94 109 GLN A C 1
ATOM 861 O O . GLN A 1 109 ? -25.047 3.310 35.393 1.00 93.94 109 GLN A O 1
ATOM 866 N N . LEU A 1 110 ? -23.499 1.922 34.529 1.00 95.75 110 LEU A N 1
ATOM 867 C CA . LEU A 1 110 ? -24.364 0.743 34.480 1.00 95.75 110 LEU A CA 1
ATOM 868 C C . LEU A 1 110 ? -24.869 0.350 35.873 1.00 95.75 110 LEU A C 1
ATOM 870 O O . LEU A 1 110 ? -26.073 0.172 36.062 1.00 95.75 110 LEU A O 1
ATOM 874 N N . PHE A 1 111 ? -23.978 0.271 36.863 1.00 95.44 111 PHE A N 1
ATOM 875 C CA . PHE A 1 111 ? -24.350 -0.054 38.243 1.00 95.44 111 PHE A CA 1
ATOM 876 C C . PHE A 1 111 ? -25.313 0.964 38.857 1.00 95.44 111 PHE A C 1
ATOM 878 O O . PHE A 1 111 ? -26.270 0.584 39.539 1.00 95.44 111 PHE A O 1
ATOM 885 N N . TYR A 1 112 ? -25.094 2.251 38.591 1.00 95.50 112 TYR A N 1
ATOM 886 C CA . TYR A 1 112 ? -25.998 3.310 39.023 1.00 95.50 112 TYR A CA 1
ATOM 887 C C . TYR A 1 112 ? -27.390 3.148 38.399 1.00 95.50 112 TYR A C 1
ATOM 889 O O . TYR A 1 112 ? -28.393 3.174 39.115 1.00 95.50 112 TYR A O 1
ATOM 897 N N . LEU A 1 113 ? -27.459 2.899 37.088 1.00 96.25 113 LEU A N 1
ATOM 898 C CA . LEU A 1 113 ? -28.720 2.700 36.374 1.00 96.25 113 LEU A CA 1
ATOM 899 C C . LEU A 1 113 ? -29.496 1.487 36.911 1.00 96.25 113 LEU A C 1
ATOM 901 O O . LEU A 1 113 ? -30.700 1.583 37.151 1.00 96.25 113 LEU A O 1
ATOM 905 N N . PHE A 1 114 ? -28.809 0.366 37.154 1.00 95.19 114 PHE A N 1
ATOM 906 C CA . PHE A 1 114 ? -29.426 -0.823 37.746 1.00 95.19 114 PHE A CA 1
ATOM 907 C C . PHE A 1 114 ? -29.941 -0.560 39.159 1.00 95.19 114 PHE A C 1
ATOM 909 O O . PHE A 1 114 ? -31.056 -0.961 39.483 1.00 95.19 114 PHE A O 1
ATOM 916 N N . SER A 1 115 ? -29.172 0.151 39.983 1.00 94.19 115 SER A N 1
ATOM 917 C CA . SER A 1 115 ? -29.581 0.489 41.350 1.00 94.19 115 SER A CA 1
ATOM 918 C C . SER A 1 115 ? -30.833 1.368 41.354 1.00 94.19 115 SER A C 1
ATOM 920 O O . SER A 1 115 ? -31.783 1.091 42.082 1.00 94.19 115 SER A O 1
ATOM 922 N N . LEU A 1 116 ? -30.883 2.384 40.485 1.00 94.62 116 LEU A N 1
ATOM 923 C CA . LEU A 1 116 ? -32.072 3.222 40.314 1.00 94.62 116 LEU A CA 1
ATOM 924 C C . LEU A 1 116 ? -33.284 2.424 39.832 1.00 94.62 116 LEU A C 1
ATOM 926 O O . LEU A 1 116 ? -34.400 2.659 40.293 1.00 94.62 116 LEU A O 1
ATOM 930 N N . TYR A 1 117 ? -33.077 1.490 38.905 1.00 93.88 117 TYR A N 1
ATOM 931 C CA . TYR A 1 117 ? -34.145 0.631 38.413 1.00 93.88 117 TYR A CA 1
ATOM 932 C C . TYR A 1 117 ? -34.725 -0.245 39.528 1.00 93.88 117 TYR A C 1
ATOM 934 O O . TYR A 1 117 ? -35.944 -0.292 39.680 1.00 93.88 117 TYR A O 1
ATOM 942 N N . GLN A 1 118 ? -33.869 -0.877 40.336 1.00 91.06 118 GLN A N 1
ATOM 943 C CA . GLN A 1 118 ? -34.300 -1.717 41.457 1.00 91.06 118 GLN A CA 1
ATOM 944 C C . GLN A 1 118 ? -35.059 -0.905 42.511 1.00 91.06 118 GLN A C 1
ATOM 946 O O . GLN A 1 118 ? -36.174 -1.264 42.876 1.00 91.06 118 GLN A O 1
ATOM 951 N N . LEU A 1 119 ? -34.529 0.257 42.909 1.00 91.12 119 LEU A N 1
ATOM 952 C CA . LEU A 1 119 ? -35.211 1.157 43.846 1.00 91.12 119 LEU A CA 1
ATOM 953 C C . LEU A 1 119 ? -36.567 1.632 43.317 1.00 91.12 119 LEU A C 1
ATOM 955 O O . LEU A 1 119 ? -37.513 1.809 44.083 1.00 91.12 119 LEU A O 1
ATOM 959 N N . LYS A 1 120 ? -36.685 1.857 42.006 1.00 89.94 120 LYS A N 1
ATOM 960 C CA . LYS A 1 120 ? -37.962 2.211 41.385 1.00 89.94 120 LYS A CA 1
ATOM 961 C C . LYS A 1 120 ? -38.943 1.038 41.389 1.00 89.94 120 LYS A C 1
ATOM 963 O O . LYS A 1 120 ? -40.134 1.282 41.532 1.00 89.94 120 LYS A O 1
ATOM 968 N N . GLN A 1 121 ? -38.479 -0.200 41.226 1.00 87.31 121 GLN A N 1
ATOM 969 C CA . GLN A 1 121 ? -39.345 -1.377 41.329 1.00 87.31 121 GLN A CA 1
ATOM 970 C C . GLN A 1 121 ? -39.833 -1.609 42.764 1.00 87.31 121 GLN A C 1
ATOM 972 O O . GLN A 1 121 ? -41.017 -1.874 42.957 1.00 87.31 121 GLN A O 1
ATOM 977 N N . GLU A 1 122 ? -38.959 -1.447 43.760 1.00 79.50 122 GLU A N 1
ATOM 978 C CA . GLU A 1 122 ? -39.317 -1.606 45.175 1.00 79.50 122 GLU A CA 1
ATOM 979 C C . GLU A 1 122 ? -40.280 -0.519 45.670 1.00 79.50 122 GLU A C 1
ATOM 981 O O . GLU A 1 122 ? -41.201 -0.827 46.412 1.00 79.50 122 GLU A O 1
ATOM 986 N N . ASN A 1 123 ? -40.144 0.732 45.214 1.00 63.38 123 ASN A N 1
ATOM 987 C CA . ASN A 1 123 ? -41.060 1.826 45.587 1.00 63.38 123 ASN A CA 1
ATOM 988 C C . ASN A 1 123 ? -42.443 1.767 44.901 1.00 63.38 123 ASN A C 1
ATOM 990 O O . ASN A 1 123 ? -43.274 2.646 45.127 1.00 63.38 123 ASN A O 1
ATOM 994 N N . VAL A 1 124 ? -42.674 0.792 44.017 1.00 58.59 124 VAL A N 1
ATOM 995 C CA . VAL A 1 124 ? -43.956 0.582 43.317 1.00 58.59 124 VAL A CA 1
ATOM 996 C C . VAL A 1 124 ? -44.676 -0.687 43.824 1.00 58.59 124 VAL A C 1
ATOM 998 O O . VAL A 1 124 ? -45.784 -0.971 43.371 1.00 58.59 124 VAL A O 1
ATOM 1001 N N . SER A 1 125 ? -44.092 -1.419 44.786 1.00 50.38 125 SER A N 1
ATOM 1002 C CA . SER A 1 125 ? -44.764 -2.474 45.576 1.00 50.38 125 SER A CA 1
ATOM 1003 C C . SER A 1 125 ? -45.225 -1.947 46.932 1.00 50.38 125 SER A C 1
ATOM 1005 O O . SER A 1 125 ? -46.255 -2.460 47.423 1.00 50.38 125 SER A O 1
#

Organism: NCBI:txid31246

Sequence (125 aa):
DHDEETSVLEAVRSLNEIRGVKQLGRYFKQVSQSARKNQTGDMDDFLGCVTIDIKDIPSTGLDSWFKLEGRSNRSKVQGEIHLALNLSAQNDLNEVERDKTVAIQEHIQLFYLFSLYQLKQENVS

Secondary structure (DSSP, 8-state):
--SSHHHHHHHHHHHHH--SHHHHHHHHHHHHHHHHHTTSTT------B----GGGS-TT-EEEEEE-B-SSTT-----EEEEEE------TTTHHHHHHHHHHHHHHHHHHHHHHHHHHHHTT-

Radius of gyration: 34.7 Å; chains: 1; bounding box: 97×20×84 Å

Foldseek 3Di:
DDDPVVVVVVVVVVVVVDPDDVVVVVVVVVVVVVVCPVPDPDDDDDAFDDDDDPVNADQVWDWDKAFGHDPDPPDDYGDIDTDTGHDDDCPPPPDVVVVVVVVVVVVVVVVVVVVVVVVVVVVVD

InterPro domains:
  IPR035892 C2 domain superfamily [G3DSA:2.60.40.150] (1-89)
  IPR035892 C2 domain superfamily [SSF49562] (41-93)
  IPR052095 UNC-13 domain-containing protein [PTHR45999] (1-122)

pLDDT: mean 74.95, std 16.81, range [47.97, 97.75]